Protein AF-A0A924HXS0-F1 (afdb_monomer)

Secondary structure (DSSP, 8-state):
----PPPP----HHHHHHHHHHHHHHHHTS-S-HHHHHHHHHHHHHHHHHHHHHHHHHHHHHHHHHHHHHSS---

Foldseek 3Di:
DDDPDDPDPDDDLVVLVVLLVVLVVVLVVPPDDPVVNVVSVVSSVVSVVVNVVVVVVVVVVVVVVVVVVVPPPDD

Structure (mmCIF, N/CA/C/O backbone):
data_AF-A0A924HXS0-F1
#
_entry.id   AF-A0A924HXS0-F1
#
loop_
_atom_site.group_PDB
_atom_site.id
_atom_site.type_symbol
_atom_site.label_atom_id
_atom_site.label_alt_id
_atom_site.label_comp_id
_atom_site.label_asym_id
_atom_site.label_entity_id
_atom_site.label_seq_id
_atom_site.pdbx_PDB_ins_code
_atom_site.Cartn_x
_atom_site.Cartn_y
_atom_site.Cartn_z
_atom_site.occupancy
_atom_site.B_iso_or_equiv
_atom_site.auth_seq_id
_atom_site.auth_comp_id
_atom_site.auth_asym_id
_atom_site.auth_atom_id
_atom_site.pdbx_PDB_model_num
ATOM 1 N N . MET A 1 1 ? 2.079 -40.678 3.446 1.00 45.34 1 MET A N 1
ATOM 2 C CA . MET A 1 1 ? 1.376 -39.656 2.638 1.00 45.34 1 MET A CA 1
ATOM 3 C C . MET A 1 1 ? 2.119 -38.339 2.806 1.00 45.34 1 MET A C 1
ATOM 5 O O . MET A 1 1 ? 2.273 -37.936 3.952 1.00 45.34 1 MET A O 1
ATOM 9 N N . PRO A 1 2 ? 2.638 -37.697 1.747 1.00 44.44 2 PRO A N 1
ATOM 10 C CA . PRO A 1 2 ? 3.248 -36.383 1.886 1.00 44.44 2 PRO A CA 1
ATOM 11 C C . PRO A 1 2 ? 2.135 -35.328 1.903 1.00 44.44 2 PRO A C 1
ATOM 13 O O . PRO A 1 2 ? 1.329 -35.235 0.978 1.00 44.44 2 PRO A O 1
ATOM 16 N N . THR A 1 3 ? 2.052 -34.565 2.987 1.00 46.53 3 THR A N 1
ATOM 17 C CA . THR 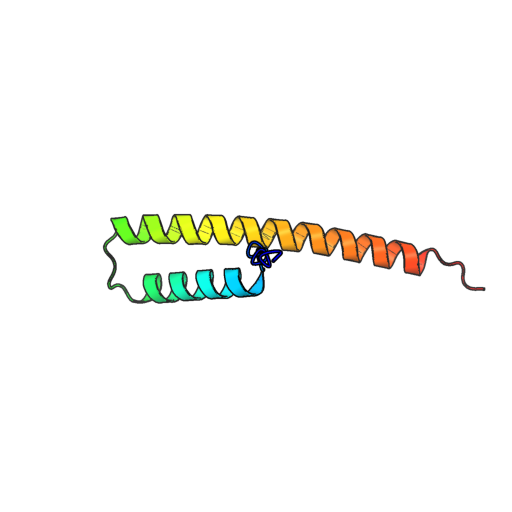A 1 3 ? 1.127 -33.441 3.129 1.00 46.53 3 THR A CA 1
ATOM 18 C C . THR A 1 3 ? 1.581 -32.301 2.215 1.00 46.53 3 THR A C 1
ATOM 20 O O . THR A 1 3 ? 2.702 -31.806 2.321 1.00 46.53 3 THR A O 1
ATOM 23 N N . LYS A 1 4 ? 0.719 -31.885 1.278 1.00 50.72 4 LYS A N 1
ATOM 24 C CA . LYS A 1 4 ? 0.950 -30.697 0.444 1.00 50.72 4 LYS A CA 1
ATOM 25 C C . LYS A 1 4 ? 1.012 -29.469 1.362 1.00 50.72 4 LYS A C 1
ATOM 27 O O . LYS A 1 4 ? -0.008 -29.063 1.915 1.00 50.72 4 LYS A O 1
ATOM 32 N N . LYS A 1 5 ? 2.206 -28.899 1.547 1.00 47.41 5 LYS A N 1
ATOM 33 C CA . LYS A 1 5 ? 2.403 -27.592 2.193 1.00 47.41 5 LYS A CA 1
ATOM 34 C C . LYS A 1 5 ? 1.620 -26.549 1.384 1.00 47.41 5 LYS A C 1
ATOM 36 O O . LYS A 1 5 ? 1.891 -26.392 0.196 1.00 47.41 5 LYS A O 1
ATOM 41 N N . LYS A 1 6 ? 0.645 -25.871 2.004 1.00 48.75 6 LYS A N 1
ATOM 42 C CA . LYS A 1 6 ? 0.029 -24.666 1.421 1.00 48.75 6 LYS A CA 1
ATOM 43 C C . LYS A 1 6 ? 1.161 -23.679 1.093 1.00 48.75 6 LYS A C 1
ATOM 45 O O . LYS A 1 6 ? 2.015 -23.487 1.964 1.00 48.75 6 LYS A O 1
ATOM 50 N N . PRO A 1 7 ? 1.215 -23.101 -0.118 1.00 51.31 7 PRO A N 1
ATOM 51 C CA . PRO A 1 7 ? 2.188 -22.061 -0.414 1.00 51.31 7 PRO A CA 1
ATOM 52 C C . PRO A 1 7 ? 1.995 -20.932 0.597 1.00 51.31 7 PRO A C 1
ATOM 54 O O . PRO A 1 7 ? 0.861 -20.523 0.843 1.00 51.31 7 PRO A O 1
ATOM 57 N N . ALA A 1 8 ? 3.081 -20.482 1.222 1.00 55.03 8 ALA A N 1
ATOM 58 C CA . ALA A 1 8 ? 3.055 -19.246 1.987 1.00 55.03 8 ALA A CA 1
ATOM 59 C C . ALA A 1 8 ? 2.597 -18.134 1.036 1.00 55.03 8 ALA A C 1
ATOM 61 O O . ALA A 1 8 ? 3.130 -18.017 -0.070 1.00 55.03 8 ALA A O 1
ATOM 62 N N . GLU A 1 9 ? 1.569 -17.395 1.437 1.00 60.59 9 GLU A N 1
ATOM 63 C CA . GLU A 1 9 ? 0.947 -16.359 0.619 1.00 60.59 9 GLU A CA 1
ATOM 64 C C . GLU A 1 9 ? 2.012 -15.318 0.269 1.00 60.59 9 GLU A C 1
ATOM 66 O O . GLU A 1 9 ? 2.525 -14.602 1.128 1.00 60.59 9 GLU A O 1
ATOM 71 N N . THR A 1 10 ? 2.447 -15.336 -0.988 1.00 82.25 10 THR A N 1
ATOM 72 C CA . THR A 1 10 ? 3.460 -14.406 -1.478 1.00 82.25 10 THR A CA 1
ATOM 73 C C . THR A 1 10 ? 2.779 -13.055 -1.629 1.00 82.25 10 THR A C 1
ATOM 75 O O . THR A 1 10 ? 1.679 -12.979 -2.172 1.00 82.25 10 THR A O 1
ATOM 78 N N . TRP A 1 11 ? 3.396 -12.002 -1.099 1.00 92.12 11 TRP A N 1
ATOM 79 C CA . TRP A 1 11 ? 2.853 -10.647 -1.168 1.00 92.12 11 TRP A CA 1
ATOM 80 C C . TRP A 1 11 ? 2.539 -10.239 -2.622 1.00 92.12 11 TRP A C 1
ATOM 82 O O . TRP A 1 11 ? 3.316 -10.544 -3.529 1.00 92.12 11 TRP A O 1
ATOM 92 N N . ASN A 1 12 ? 1.413 -9.545 -2.824 1.00 94.38 12 ASN A N 1
ATOM 93 C CA . ASN A 1 12 ? 0.941 -9.052 -4.120 1.00 94.38 12 ASN A CA 1
ATOM 94 C C . ASN A 1 12 ? 0.681 -7.538 -4.061 1.00 94.38 12 ASN A C 1
ATOM 96 O O . ASN A 1 12 ? 0.059 -7.058 -3.108 1.00 94.38 12 ASN A O 1
ATOM 100 N N . TYR A 1 13 ? 1.116 -6.814 -5.096 1.00 96.19 13 TYR A N 1
ATOM 101 C CA . TYR A 1 13 ? 0.938 -5.367 -5.226 1.00 96.19 13 TYR A CA 1
ATOM 102 C C . TY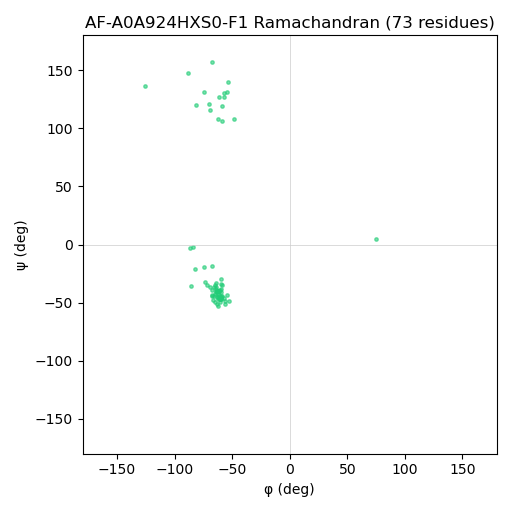R A 1 13 ? -0.547 -4.991 -5.288 1.00 96.19 13 TYR A C 1
ATOM 104 O O . TYR A 1 13 ? -1.004 -4.237 -4.434 1.00 96.19 13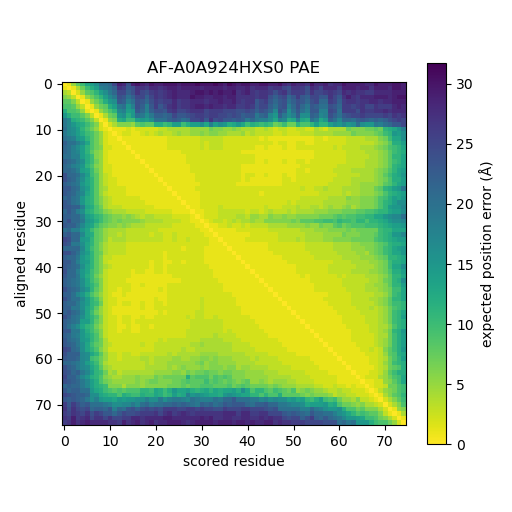 TYR A O 1
ATOM 112 N N . GLU A 1 14 ? -1.321 -5.597 -6.193 1.00 96.94 14 GLU A N 1
ATOM 113 C CA . GLU A 1 14 ? -2.725 -5.199 -6.402 1.00 96.94 14 GLU A CA 1
ATOM 114 C C . GLU A 1 14 ? -3.592 -5.447 -5.168 1.00 96.94 14 GLU A C 1
ATOM 116 O O . GLU A 1 14 ? -4.355 -4.586 -4.746 1.00 96.94 14 GLU A O 1
ATOM 121 N N . SER A 1 15 ? -3.389 -6.581 -4.495 1.00 97.25 15 SER A N 1
ATOM 122 C CA . SER A 1 15 ? -4.086 -6.875 -3.237 1.00 97.25 15 SER A CA 1
ATOM 123 C C . SER A 1 15 ? -3.663 -5.958 -2.082 1.00 97.25 15 SER A C 1
ATOM 125 O O . SER A 1 15 ? -4.334 -5.911 -1.056 1.00 97.25 15 SER A O 1
ATOM 127 N N . THR A 1 16 ? -2.515 -5.284 -2.184 1.00 97.56 16 THR A N 1
ATOM 128 C CA . THR A 1 16 ? -2.089 -4.279 -1.200 1.00 97.56 16 THR A CA 1
ATOM 129 C C . THR A 1 16 ? -2.682 -2.915 -1.529 1.00 97.56 16 THR A C 1
ATOM 131 O O . THR A 1 16 ? -3.062 -2.205 -0.605 1.00 97.56 16 THR A O 1
ATOM 134 N N . VAL A 1 17 ? -2.816 -2.572 -2.814 1.00 98.00 17 VAL A N 1
ATOM 135 C CA . VAL A 1 17 ? -3.535 -1.371 -3.266 1.00 98.00 17 VAL A CA 1
ATOM 136 C C . VAL A 1 17 ? -4.999 -1.424 -2.834 1.00 98.00 17 VAL A C 1
ATOM 138 O O . VAL A 1 17 ? -5.452 -0.482 -2.198 1.00 98.00 17 VAL A O 1
ATOM 141 N N . GLU A 1 18 ? -5.684 -2.551 -3.042 1.00 98.06 18 GLU A N 1
ATOM 142 C CA . GLU A 1 18 ? -7.074 -2.755 -2.594 1.00 98.06 18 GLU A CA 1
ATOM 143 C C . GLU A 1 18 ? -7.233 -2.485 -1.086 1.00 98.06 18 GLU A C 1
ATOM 145 O O . GLU A 1 18 ? -8.113 -1.745 -0.658 1.00 98.06 18 GLU A O 1
ATOM 150 N N . LYS A 1 19 ? -6.294 -2.972 -0.262 1.00 97.81 19 LYS A N 1
ATOM 151 C CA . LYS A 1 19 ? -6.295 -2.694 1.185 1.00 97.81 19 LYS A CA 1
ATOM 152 C C . LYS A 1 19 ? -6.084 -1.219 1.519 1.00 97.81 19 LYS A C 1
ATOM 154 O O . LYS A 1 19 ? -6.601 -0.751 2.528 1.00 97.81 19 LYS A O 1
ATOM 159 N N . ILE A 1 20 ? -5.278 -0.500 0.737 1.00 97.94 20 ILE A N 1
ATOM 160 C CA . ILE A 1 20 ? -5.088 0.945 0.922 1.00 97.94 20 ILE A CA 1
ATOM 161 C C . ILE A 1 20 ? -6.391 1.678 0.586 1.00 97.94 20 ILE A C 1
ATOM 163 O O . ILE A 1 20 ? -6.784 2.565 1.338 1.00 97.94 20 ILE A O 1
ATOM 167 N N . GLU A 1 21 ? -7.065 1.301 -0.501 1.00 97.81 21 GLU A N 1
ATOM 168 C CA . GLU A 1 21 ? -8.352 1.880 -0.907 1.00 97.81 21 GLU A CA 1
ATOM 169 C C . GLU A 1 21 ? -9.442 1.640 0.147 1.00 97.81 21 GLU A C 1
ATOM 171 O O . GLU A 1 21 ? -10.150 2.579 0.513 1.00 97.81 21 GLU A O 1
ATOM 176 N N . ASP A 1 22 ? -9.513 0.434 0.716 1.00 97.75 22 ASP A N 1
ATOM 177 C CA . ASP A 1 22 ? -10.425 0.112 1.820 1.00 97.75 22 ASP A CA 1
ATOM 178 C C . ASP A 1 22 ? -10.169 0.992 3.053 1.00 97.75 22 ASP A C 1
ATOM 180 O O . ASP A 1 22 ? -11.104 1.522 3.663 1.00 97.75 22 ASP A O 1
ATOM 184 N N . ILE A 1 23 ? -8.893 1.175 3.418 1.00 96.81 23 ILE A N 1
ATOM 185 C CA . ILE A 1 23 ? -8.507 2.052 4.527 1.00 96.81 23 ILE A CA 1
ATOM 186 C C . ILE A 1 23 ? -8.9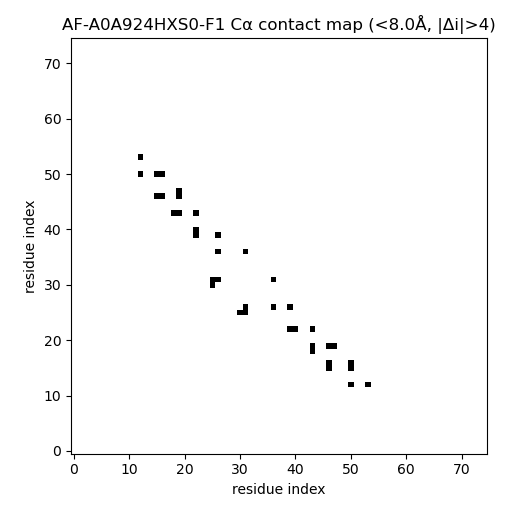10 3.498 4.224 1.00 96.81 23 ILE A C 1
ATOM 188 O O . ILE A 1 23 ? -9.493 4.150 5.088 1.00 96.81 23 ILE A O 1
ATOM 192 N N . LEU A 1 24 ? -8.650 4.000 3.014 1.00 95.56 24 LEU A N 1
ATOM 193 C CA . LEU A 1 24 ? -9.035 5.357 2.614 1.00 95.56 24 LEU A CA 1
ATOM 194 C C . LEU A 1 24 ? -10.546 5.562 2.710 1.00 95.56 24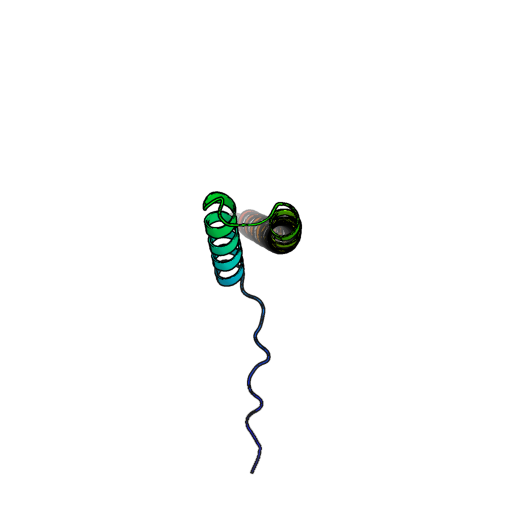 LEU A C 1
ATOM 196 O O . LEU A 1 24 ? -10.985 6.532 3.323 1.00 95.56 24 LEU A O 1
ATOM 200 N N . HIS A 1 25 ? -11.341 4.620 2.205 1.00 96.56 25 HIS A N 1
ATOM 201 C CA . HIS A 1 25 ? -12.796 4.688 2.303 1.00 96.56 25 HIS A CA 1
ATOM 202 C C . HIS A 1 25 ? -13.267 4.726 3.767 1.00 96.56 25 HIS A C 1
ATOM 204 O O . HIS A 1 25 ? -14.165 5.490 4.127 1.00 96.56 25 HIS A O 1
ATOM 210 N N . LEU A 1 26 ? -12.643 3.934 4.646 1.00 95.00 26 LEU A N 1
ATOM 211 C CA . LEU A 1 26 ? -12.941 3.968 6.076 1.00 95.00 26 LEU A CA 1
ATOM 212 C C . LEU A 1 26 ? -12.562 5.317 6.706 1.00 95.00 26 LEU A C 1
ATOM 214 O O . LEU A 1 26 ? -13.333 5.861 7.493 1.00 95.00 26 LEU A O 1
ATOM 218 N N . MET A 1 27 ? -11.407 5.882 6.352 1.00 94.69 27 MET A N 1
ATOM 219 C CA . MET A 1 27 ? -10.966 7.200 6.824 1.00 94.69 27 MET A CA 1
ATOM 220 C C . MET A 1 27 ? -11.902 8.326 6.377 1.00 94.69 27 MET A C 1
ATOM 222 O O . MET A 1 27 ? -12.197 9.226 7.163 1.00 94.69 27 MET A O 1
ATOM 226 N N . GLU A 1 28 ? -12.396 8.261 5.144 1.00 95.44 28 GLU A N 1
ATOM 227 C CA . GLU A 1 28 ? -13.293 9.259 4.557 1.00 95.44 28 GLU A CA 1
ATOM 228 C C . GLU A 1 28 ? -14.726 9.183 5.100 1.00 95.44 28 GLU A C 1
ATOM 230 O O . GLU A 1 28 ? -15.449 10.177 5.035 1.00 95.44 28 GLU A O 1
ATOM 235 N N . SER A 1 29 ? -15.129 8.051 5.693 1.00 95.31 29 SER A N 1
ATOM 236 C CA . SER A 1 29 ? -16.461 7.890 6.302 1.00 95.31 29 SER A CA 1
ATOM 237 C C . SER A 1 29 ? -16.739 8.881 7.439 1.00 95.31 29 SER A C 1
ATOM 239 O O . SER A 1 29 ? -17.885 9.259 7.667 1.00 95.31 29 SER A O 1
ATOM 241 N N . GLY A 1 30 ? -15.693 9.309 8.156 1.00 92.25 30 GLY A N 1
ATOM 242 C CA . GLY A 1 30 ? -15.819 10.162 9.338 1.00 92.25 30 GLY A CA 1
ATOM 243 C C . GLY A 1 30 ? -16.327 9.449 10.599 1.00 92.25 30 GLY A C 1
ATOM 244 O O . GLY A 1 30 ? -16.493 10.106 11.624 1.00 92.25 30 GLY A O 1
ATOM 245 N N . ASP A 1 31 ? -16.526 8.127 10.557 1.00 93.94 31 ASP A N 1
ATOM 246 C CA . ASP A 1 31 ? -17.060 7.335 11.678 1.00 93.94 31 ASP A CA 1
ATOM 247 C C . ASP A 1 31 ? -15.979 6.852 12.667 1.00 93.94 31 ASP A C 1
ATOM 249 O O . ASP A 1 31 ? -16.284 6.232 13.688 1.00 93.94 31 ASP A O 1
ATOM 253 N N . MET A 1 32 ? -14.701 7.128 12.389 1.00 95.00 32 MET A N 1
ATOM 254 C CA . MET A 1 32 ? -13.584 6.738 13.252 1.00 95.00 32 MET A CA 1
ATOM 255 C C . MET A 1 32 ? -13.257 7.781 14.317 1.00 95.00 32 MET A C 1
ATOM 257 O O . MET A 1 32 ? -13.329 8.991 14.094 1.00 95.00 32 MET A O 1
ATOM 261 N N . SER A 1 33 ? -12.790 7.303 15.474 1.00 96.75 33 SER A N 1
ATOM 262 C CA . SER A 1 33 ? -12.141 8.186 16.436 1.00 96.75 33 SER A CA 1
ATOM 263 C C . SER A 1 33 ? -10.813 8.703 15.874 1.00 96.75 33 SER A C 1
ATOM 265 O O . SER A 1 33 ? -10.180 8.072 15.027 1.00 96.7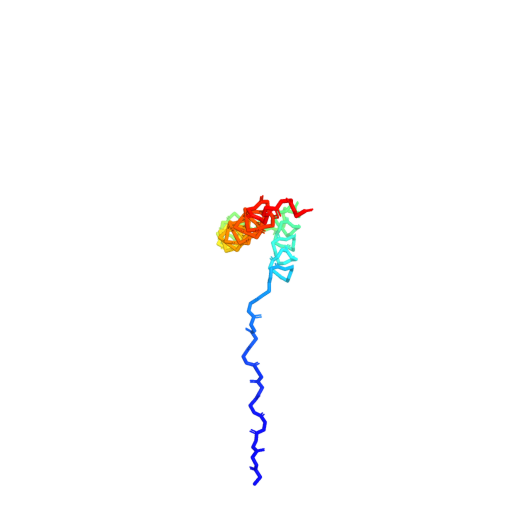5 33 SER A O 1
ATOM 267 N N . LEU A 1 34 ? -10.343 9.844 16.384 1.00 95.06 34 LEU A N 1
ATOM 268 C CA . LEU A 1 34 ? -9.055 10.400 15.963 1.00 95.06 34 LEU A CA 1
ATOM 269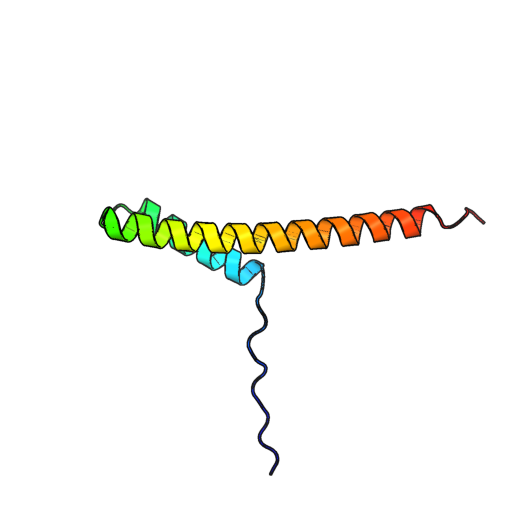 C C . LEU A 1 34 ? -7.885 9.435 16.235 1.00 95.06 34 LEU A C 1
ATOM 271 O O . LEU A 1 34 ? -6.937 9.398 15.458 1.00 95.06 34 LEU A O 1
ATOM 275 N N . SER A 1 35 ? -7.954 8.652 17.317 1.00 95.88 35 SER A N 1
ATOM 276 C CA . SER A 1 35 ? -6.935 7.642 17.633 1.00 95.88 35 SER A CA 1
ATOM 277 C C . SER A 1 35 ? -6.908 6.544 16.572 1.00 95.88 35 SER A C 1
ATOM 279 O O . SER A 1 35 ? -5.849 6.262 16.015 1.00 95.88 35 SER A O 1
ATOM 281 N N . ASP A 1 36 ? -8.077 5.993 16.237 1.00 96.00 36 ASP A N 1
ATOM 282 C CA . ASP A 1 36 ? -8.197 4.922 15.241 1.00 96.00 36 ASP A CA 1
ATOM 283 C C . ASP A 1 36 ? -7.778 5.418 13.850 1.00 96.00 36 ASP A C 1
ATOM 285 O O . ASP A 1 36 ? -7.105 4.705 13.109 1.00 96.00 36 ASP A O 1
ATOM 289 N N . LEU A 1 37 ? -8.093 6.678 13.519 1.00 95.75 37 LEU A N 1
ATOM 290 C CA . LEU A 1 37 ? -7.662 7.318 12.277 1.00 95.75 37 LEU A CA 1
ATOM 291 C C . LEU A 1 37 ? -6.133 7.305 12.133 1.00 95.75 37 LEU A C 1
ATOM 293 O O . LEU A 1 37 ? -5.621 6.976 11.064 1.00 95.75 37 LEU A O 1
ATOM 297 N N . PHE A 1 38 ? -5.397 7.651 13.194 1.00 96.50 38 PHE A N 1
ATOM 298 C CA . PHE A 1 38 ? -3.932 7.630 13.163 1.00 96.50 38 PHE A CA 1
ATOM 299 C C . PHE A 1 38 ? -3.372 6.215 13.012 1.00 96.50 38 PHE A C 1
ATOM 301 O O . PHE A 1 38 ? -2.372 6.026 12.316 1.00 96.50 38 PHE A O 1
ATOM 308 N N . GLU A 1 39 ? -4.000 5.218 13.634 1.00 97.00 39 GLU A N 1
ATOM 309 C CA . GLU A 1 39 ? -3.605 3.819 13.467 1.00 97.00 39 GLU A CA 1
ATOM 310 C C . GLU A 1 39 ? -3.789 3.363 12.017 1.00 97.00 39 GLU A C 1
ATOM 312 O O . GLU A 1 39 ? -2.834 2.884 11.402 1.00 97.00 39 GLU A O 1
ATOM 317 N N . GLN A 1 40 ? -4.971 3.595 11.439 1.00 97.38 40 GLN A N 1
ATOM 318 C CA . GLN A 1 40 ? -5.258 3.252 10.044 1.00 97.38 40 GLN A CA 1
ATOM 319 C C . GLN A 1 40 ? -4.338 3.993 9.067 1.00 97.38 40 GLN A C 1
ATOM 321 O O . GLN A 1 40 ? -3.815 3.393 8.127 1.00 97.38 40 GLN A O 1
ATOM 326 N N . PHE A 1 41 ? -4.055 5.273 9.326 1.00 96.31 41 PHE A N 1
ATOM 327 C CA . PHE A 1 41 ? -3.121 6.050 8.515 1.00 96.31 41 PHE A CA 1
ATOM 328 C C . PHE A 1 41 ? -1.715 5.438 8.505 1.00 96.31 41 PHE A C 1
ATOM 330 O O . PHE A 1 41 ? -1.107 5.317 7.443 1.00 96.31 41 PHE A O 1
ATOM 337 N N . ASN A 1 42 ? -1.193 5.024 9.664 1.00 97.62 42 ASN A N 1
ATOM 338 C CA . ASN A 1 42 ? 0.127 4.393 9.737 1.00 97.62 42 ASN A CA 1
ATOM 339 C C . ASN A 1 42 ? 0.168 3.071 8.958 1.00 97.62 42 ASN A C 1
ATOM 341 O O . ASN A 1 42 ? 1.138 2.814 8.243 1.00 97.62 42 ASN A O 1
ATOM 345 N N . VAL A 1 43 ? -0.899 2.269 9.036 1.00 97.69 43 VAL A N 1
ATOM 346 C CA . VAL A 1 43 ? -1.023 1.030 8.254 1.00 97.69 43 VAL A CA 1
ATOM 347 C C . VAL A 1 43 ? -0.995 1.330 6.752 1.00 97.69 43 VAL A C 1
ATOM 349 O O . VAL A 1 43 ? -0.194 0.738 6.025 1.00 97.69 43 VAL A O 1
ATOM 352 N N . ALA A 1 44 ? -1.804 2.285 6.286 1.00 97.50 44 ALA A N 1
ATOM 353 C CA . ALA A 1 44 ? -1.816 2.692 4.882 1.00 97.50 44 ALA A CA 1
ATOM 354 C C . ALA A 1 44 ? -0.456 3.249 4.429 1.00 97.50 44 ALA A C 1
ATOM 356 O O . ALA A 1 44 ? 0.015 2.920 3.341 1.00 97.50 44 ALA A O 1
ATOM 357 N N . ALA A 1 45 ? 0.219 4.039 5.270 1.00 97.88 45 ALA A N 1
ATOM 358 C CA . ALA A 1 45 ? 1.543 4.580 4.974 1.00 97.88 45 ALA A CA 1
ATOM 359 C C . ALA A 1 45 ? 2.595 3.473 4.791 1.00 97.88 45 ALA A C 1
ATOM 361 O O . ALA A 1 45 ? 3.437 3.558 3.895 1.00 97.88 45 ALA A O 1
ATOM 362 N N . ASP A 1 46 ? 2.556 2.417 5.602 1.00 98.12 46 ASP A N 1
ATOM 363 C CA . ASP A 1 46 ? 3.482 1.289 5.469 1.00 98.12 46 ASP A CA 1
ATOM 364 C C . ASP A 1 46 ? 3.182 0.418 4.242 1.00 98.12 46 ASP A C 1
ATOM 366 O O . ASP A 1 46 ? 4.107 -0.058 3.566 1.00 98.12 46 ASP A O 1
ATOM 370 N N . TYR A 1 47 ? 1.905 0.265 3.886 1.00 98.06 47 TYR A N 1
ATOM 371 C CA . TYR A 1 47 ? 1.512 -0.349 2.619 1.00 98.06 47 TYR A CA 1
ATOM 372 C C . TYR A 1 47 ? 1.995 0.475 1.422 1.00 98.06 47 TYR A C 1
ATOM 374 O O . TYR A 1 47 ? 2.622 -0.086 0.523 1.00 98.06 47 TYR A O 1
ATOM 382 N N . LEU A 1 48 ? 1.823 1.800 1.446 1.00 98.06 48 LEU A N 1
ATOM 383 C CA . LEU A 1 48 ? 2.313 2.699 0.397 1.00 98.06 48 LEU A CA 1
ATOM 384 C C . LEU A 1 48 ? 3.832 2.607 0.217 1.00 98.06 48 LEU A C 1
ATOM 386 O O . LEU A 1 48 ? 4.296 2.482 -0.912 1.00 98.06 48 LEU A O 1
ATOM 390 N N . LYS A 1 49 ? 4.615 2.581 1.304 1.00 98.00 49 LYS A N 1
ATOM 391 C CA . LYS A 1 49 ? 6.076 2.368 1.227 1.00 98.00 49 LYS A CA 1
ATOM 392 C C . LYS A 1 49 ? 6.434 1.032 0.575 1.00 98.00 49 LYS A C 1
ATOM 394 O O . LYS A 1 49 ? 7.410 0.935 -0.165 1.00 98.00 49 LYS A O 1
ATOM 399 N N . THR A 1 50 ? 5.665 -0.015 0.868 1.00 96.75 50 THR A N 1
ATOM 400 C CA . THR A 1 50 ? 5.883 -1.344 0.284 1.00 96.75 50 THR A CA 1
ATOM 401 C C . THR A 1 50 ? 5.593 -1.334 -1.217 1.00 96.75 50 THR A C 1
ATOM 403 O O . THR A 1 50 ? 6.395 -1.850 -1.998 1.00 96.75 50 THR A O 1
ATOM 406 N N . CYS A 1 51 ? 4.489 -0.701 -1.617 1.00 97.81 51 CYS A N 1
ATOM 407 C CA . CYS A 1 51 ? 4.119 -0.475 -3.009 1.00 97.81 51 CYS A CA 1
ATOM 408 C C . CYS A 1 51 ? 5.182 0.339 -3.762 1.00 97.81 51 CYS A C 1
ATOM 410 O O . CYS A 1 51 ? 5.608 -0.067 -4.841 1.00 97.81 51 CYS A O 1
ATOM 412 N N . ASP A 1 52 ? 5.657 1.439 -3.179 1.00 97.94 52 ASP A N 1
ATOM 413 C CA . ASP A 1 52 ? 6.673 2.312 -3.774 1.00 97.94 52 ASP A CA 1
ATOM 414 C C . ASP A 1 52 ? 8.001 1.583 -4.019 1.00 97.94 52 ASP A C 1
ATOM 416 O O . ASP A 1 52 ? 8.549 1.628 -5.125 1.00 97.94 52 ASP A O 1
ATOM 420 N N . ARG A 1 53 ? 8.477 0.815 -3.028 1.00 97.44 53 ARG A N 1
ATOM 421 C CA . ARG A 1 53 ? 9.672 -0.026 -3.186 1.00 97.44 53 ARG A CA 1
ATOM 422 C C . ARG A 1 53 ? 9.514 -0.992 -4.358 1.00 97.44 53 ARG A C 1
ATOM 424 O O . ARG A 1 53 ? 10.395 -1.069 -5.210 1.00 97.44 53 ARG A O 1
ATOM 431 N N . PHE A 1 54 ? 8.387 -1.701 -4.421 1.00 96.88 54 PHE A N 1
ATOM 432 C CA . PHE A 1 54 ? 8.123 -2.647 -5.501 1.00 96.88 54 PHE A CA 1
ATOM 433 C C . PHE A 1 54 ? 8.112 -1.966 -6.877 1.00 96.88 54 PHE A C 1
ATOM 435 O O . PHE A 1 54 ? 8.757 -2.447 -7.808 1.00 96.88 54 PHE A O 1
ATOM 442 N N .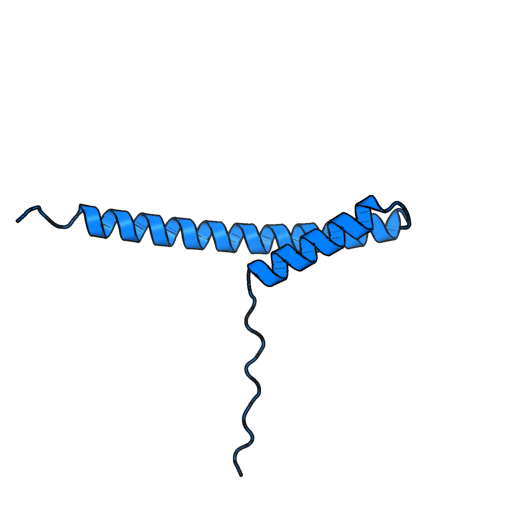 LEU A 1 55 ? 7.418 -0.833 -7.016 1.00 97.50 55 LEU A N 1
ATOM 443 C CA . LEU A 1 55 ? 7.358 -0.095 -8.280 1.00 97.50 55 LEU A CA 1
ATOM 444 C C . LEU A 1 55 ? 8.731 0.434 -8.702 1.00 97.50 55 LEU A C 1
ATOM 446 O O . LEU A 1 55 ? 9.067 0.384 -9.886 1.00 97.50 55 LEU A O 1
ATOM 450 N N . THR A 1 56 ? 9.535 0.900 -7.747 1.00 97.56 56 THR A N 1
ATOM 451 C CA . THR A 1 56 ? 10.908 1.356 -7.991 1.00 97.56 56 THR A CA 1
ATOM 452 C C . THR A 1 56 ? 11.782 0.218 -8.516 1.00 97.56 56 THR A C 1
ATOM 454 O O . THR A 1 56 ? 12.454 0.376 -9.536 1.00 97.56 56 THR A O 1
ATOM 457 N N . GLU A 1 57 ? 11.724 -0.957 -7.884 1.00 96.06 57 GLU A N 1
ATOM 458 C CA . GLU A 1 57 ? 12.455 -2.149 -8.330 1.00 96.06 57 GLU A CA 1
ATOM 459 C C . GLU A 1 57 ? 12.026 -2.595 -9.735 1.00 96.06 57 GLU A C 1
ATOM 461 O O . GLU A 1 57 ? 12.870 -2.905 -10.578 1.00 96.06 57 GLU A O 1
ATOM 466 N N . ARG A 1 58 ? 10.718 -2.605 -10.021 1.00 95.56 58 ARG A N 1
ATOM 467 C CA . ARG A 1 58 ? 10.198 -2.984 -11.344 1.00 95.56 58 ARG A CA 1
ATOM 468 C C . ARG A 1 58 ? 10.569 -1.983 -12.426 1.00 95.56 58 ARG A C 1
ATOM 470 O O . ARG A 1 58 ? 10.922 -2.402 -13.524 1.00 95.56 58 ARG A O 1
ATOM 477 N N . ARG A 1 59 ? 10.547 -0.684 -12.121 1.00 96.25 59 ARG A N 1
ATOM 478 C CA . ARG A 1 59 ? 10.990 0.359 -13.052 1.00 96.25 59 ARG A CA 1
ATOM 479 C C . ARG A 1 59 ? 12.451 0.160 -13.443 1.00 96.25 59 ARG A C 1
ATOM 481 O O . ARG A 1 59 ? 12.749 0.167 -14.629 1.00 96.25 59 ARG A O 1
ATOM 488 N N . ALA A 1 60 ? 13.330 -0.086 -12.472 1.00 95.25 60 ALA A N 1
ATOM 489 C CA . ALA A 1 60 ? 14.743 -0.350 -12.744 1.00 95.25 60 ALA A CA 1
ATOM 490 C C . ALA A 1 60 ? 14.949 -1.600 -13.621 1.00 95.25 60 ALA A C 1
ATOM 492 O O . ALA A 1 60 ? 15.774 -1.590 -14.526 1.00 95.25 60 ALA A O 1
ATOM 493 N N . GLN A 1 61 ? 14.172 -2.666 -13.398 1.00 93.19 61 GLN A N 1
ATOM 494 C CA . GLN A 1 61 ? 14.226 -3.872 -14.238 1.00 93.19 61 GLN A CA 1
ATOM 495 C C . GLN A 1 61 ? 13.794 -3.602 -15.685 1.00 93.19 61 GLN A C 1
ATOM 497 O O . GLN A 1 61 ? 14.391 -4.145 -16.616 1.00 93.19 61 GLN A O 1
ATOM 502 N N . VAL A 1 62 ? 12.754 -2.786 -15.877 1.00 94.56 62 VAL A N 1
ATOM 503 C CA . VAL A 1 62 ? 12.289 -2.391 -17.212 1.00 94.56 62 VAL A CA 1
ATOM 504 C C . VAL A 1 62 ? 13.342 -1.541 -17.916 1.00 94.56 62 VAL A C 1
ATOM 506 O O . VAL A 1 62 ? 13.641 -1.825 -19.069 1.00 94.56 62 VAL A O 1
ATOM 509 N N . GLU A 1 63 ? 13.945 -0.573 -17.223 1.00 94.88 63 GLU A N 1
ATOM 510 C CA . GLU A 1 63 ? 15.007 0.274 -17.783 1.00 94.88 63 GLU A CA 1
ATOM 511 C C . GLU A 1 63 ? 16.181 -0.569 -18.304 1.00 94.88 63 GLU A C 1
ATOM 513 O O . GLU A 1 63 ? 16.520 -0.487 -19.479 1.00 94.88 63 GLU A O 1
ATOM 518 N N . LEU A 1 64 ? 16.703 -1.489 -17.484 1.00 93.44 64 LEU A N 1
ATOM 519 C CA . LEU A 1 64 ? 17.774 -2.411 -17.893 1.00 93.44 64 LEU A CA 1
ATOM 520 C C . LEU A 1 64 ? 17.380 -3.284 -19.094 1.00 93.44 64 LEU A C 1
ATOM 522 O O . LEU A 1 64 ? 18.208 -3.619 -19.937 1.00 93.44 64 LEU A O 1
ATOM 526 N N . SER A 1 65 ? 16.106 -3.678 -19.177 1.00 90.88 65 SER A N 1
ATOM 527 C CA . SER A 1 65 ? 15.610 -4.471 -20.307 1.00 90.88 65 SER A CA 1
ATOM 528 C C . SER A 1 65 ? 15.569 -3.649 -21.596 1.00 90.88 65 SER A C 1
ATOM 530 O O . SER A 1 65 ? 15.845 -4.190 -22.661 1.00 90.88 65 SER A O 1
ATOM 532 N N . ILE A 1 66 ? 15.236 -2.358 -21.505 1.00 91.56 66 ILE A N 1
ATOM 533 C CA . ILE A 1 66 ? 15.264 -1.430 -22.640 1.00 91.56 66 ILE A CA 1
ATOM 534 C C . ILE A 1 66 ? 16.705 -1.215 -23.099 1.00 91.56 66 ILE A C 1
ATOM 536 O O . ILE A 1 66 ? 16.964 -1.369 -24.288 1.00 91.56 66 ILE A O 1
ATOM 540 N N . GLU A 1 67 ? 17.630 -0.945 -22.170 1.00 89.56 67 GLU A N 1
ATOM 541 C CA . GLU A 1 67 ? 19.060 -0.779 -22.467 1.00 89.56 67 GLU A CA 1
ATOM 542 C C . GLU A 1 67 ? 19.604 -1.974 -23.266 1.00 89.56 67 GLU A C 1
ATOM 544 O O . GLU A 1 67 ? 20.186 -1.797 -24.335 1.00 89.56 67 GLU A O 1
ATOM 549 N N . HIS A 1 68 ? 19.317 -3.202 -22.817 1.00 87.94 68 HIS A N 1
ATOM 550 C CA . HIS A 1 68 ? 19.739 -4.420 -23.513 1.00 87.94 68 HIS A CA 1
ATOM 551 C C . HIS A 1 68 ? 19.123 -4.591 -24.910 1.00 87.94 68 HIS A C 1
ATOM 553 O O . HIS A 1 68 ? 19.771 -5.161 -25.781 1.00 87.94 68 HIS A O 1
ATOM 559 N N . LEU A 1 69 ? 17.885 -4.137 -25.131 1.00 88.06 69 LEU A N 1
ATOM 560 C CA . LEU A 1 69 ? 17.245 -4.194 -26.451 1.00 88.06 69 LEU A CA 1
ATOM 561 C C . LEU A 1 69 ? 17.831 -3.157 -27.416 1.00 88.06 69 LEU A C 1
ATOM 563 O O . LEU A 1 69 ? 17.872 -3.402 -28.616 1.00 88.06 69 LEU A O 1
ATOM 567 N N . THR A 1 70 ? 18.266 -2.002 -26.909 1.00 78.00 70 THR A N 1
ATOM 568 C CA . THR A 1 70 ? 18.877 -0.938 -27.723 1.00 78.00 70 THR A CA 1
ATOM 569 C C . THR A 1 70 ? 20.362 -1.153 -28.012 1.00 78.00 70 THR A C 1
ATOM 571 O O . THR A 1 70 ? 20.871 -0.576 -28.969 1.00 78.00 70 THR A O 1
ATOM 574 N N . ASP A 1 71 ? 21.044 -1.973 -27.210 1.00 68.62 71 ASP A N 1
ATOM 575 C CA . ASP A 1 71 ? 22.452 -2.345 -27.402 1.00 68.62 71 ASP A CA 1
ATOM 576 C C . ASP A 1 71 ? 22.647 -3.509 -28.393 1.00 68.62 71 ASP A C 1
ATOM 578 O O . ASP A 1 71 ? 23.790 -3.874 -28.689 1.00 68.62 71 ASP A O 1
ATOM 582 N N . GLU A 1 72 ? 21.573 -4.095 -28.941 1.00 61.59 72 GLU A N 1
ATOM 583 C CA . GLU A 1 72 ? 21.709 -4.984 -30.095 1.00 61.59 72 GLU A CA 1
ATOM 584 C C . GLU A 1 72 ? 22.107 -4.144 -31.322 1.00 61.59 72 GLU A C 1
ATOM 586 O O . GLU A 1 72 ? 21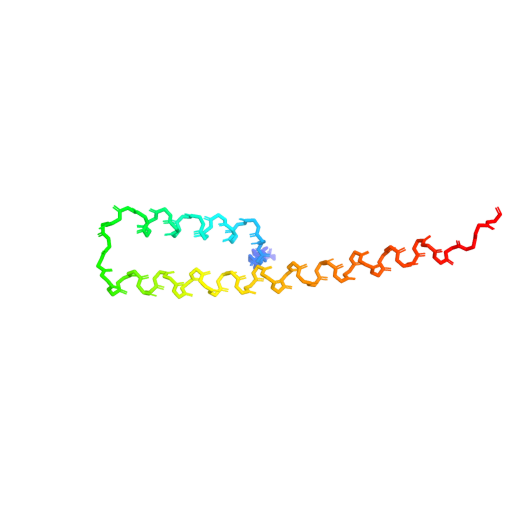.337 -3.280 -31.747 1.00 61.59 72 GLU A O 1
ATOM 591 N N . PRO A 1 73 ? 23.308 -4.346 -31.900 1.00 56.97 73 PRO A N 1
ATOM 592 C CA . PRO A 1 73 ? 23.694 -3.625 -33.101 1.00 56.97 73 PRO A CA 1
ATOM 593 C C . PRO A 1 73 ? 22.718 -3.988 -34.221 1.00 56.97 73 PRO A C 1
ATOM 595 O O . PRO A 1 73 ? 22.527 -5.173 -34.498 1.00 56.97 73 PRO A O 1
ATOM 598 N N . ASP A 1 74 ? 22.125 -2.974 -34.859 1.00 60.09 74 ASP A N 1
ATOM 599 C CA . ASP A 1 74 ? 21.392 -3.131 -36.118 1.00 60.09 74 ASP A CA 1
ATOM 600 C C . ASP A 1 74 ? 22.275 -3.947 -37.084 1.00 60.09 74 ASP A C 1
ATOM 602 O O . ASP A 1 74 ? 23.323 -3.469 -37.533 1.00 60.09 74 ASP A O 1
ATOM 606 N N . PHE A 1 75 ? 21.893 -5.203 -37.335 1.00 55.47 75 PHE A N 1
ATOM 607 C CA . PHE A 1 75 ? 22.547 -6.083 -38.307 1.00 55.47 75 PHE A CA 1
ATOM 608 C C . PHE A 1 75 ? 22.171 -5.700 -39.741 1.00 55.47 75 PHE A C 1
ATOM 610 O O . PHE A 1 75 ? 20.965 -5.481 -40.005 1.00 55.47 75 PHE A O 1
#

Sequence (75 aa):
MPTKKKPAETWNYESTVEKIEDILHLMESGDMSLSDLFEQFNVAADYLKTCDRFLTERRAQVELSIEHLTDEPDF

Nearest PDB structures (foldseek):
  1vp7-assembly3_E  TM=8.883E-01  e=1.551E-02  Bordetella pertussis Tohama I
  6yrf-assembly1_A  TM=8.676E-01  e=4.788E+00  Bacillus thuringiensis
  8oir-assembly1_Aa  TM=5.739E-01  e=7.764E+00  Homo sapiens

pLDDT: mean 87.52, std 16.78, range [44.44, 98.12]

Mean predicted aligned error: 8.28 Å

Solvent-accessible surface area (backbone atoms only — not comparable to full-atom values): 4593 Å² total; per-residue (Å²): 133,88,79,82,76,75,77,77,86,71,89,53,67,68,70,46,51,53,54,39,52,54,48,48,55,53,62,71,67,66,82,60,53,74,68,57,46,54,53,52,49,52,54,40,51,54,50,49,53,53,49,50,52,50,52,53,55,51,50,54,53,50,49,56,52,50,52,60,63,67,67,54,75,89,125

Radius of gyration: 19.99 Å; Cα contacts (8 Å, |Δi|>4): 19; chains: 1; bounding box: 41×50×56 Å